Protein AF-A0A914S6N8-F1 (afdb_monomer)

Solvent-accessible surface area (backbone atoms only — not comparable to full-atom values): 3584 Å² total; per-residue (Å²): 112,49,71,70,59,51,47,54,34,45,78,67,61,72,47,84,47,71,66,60,47,50,52,52,55,50,48,26,32,50,48,41,40,72,77,34,58,94,87,40,67,64,22,53,51,29,53,52,53,48,52,53,51,53,53,58,59,69,72,57,84,131

Nearest PDB structures (foldseek):
  4qy4-assembly3_C  TM=9.510E-01  e=9.637E-02  Homo sapiens
  9e30-assembly2_B  TM=9.378E-01  e=1.341E-01  Homo sapiens
  4ns5-assembly1_A  TM=8.738E-01  e=7.906E-02  Homo sapiens
  9e1k-assembly3_C  TM=9.052E-01  e=1.746E-01  Homo sapiens
  4n4h-assembly1_A  TM=8.600E-01  e=1.341E-01  Mus musculus

Organism: Parascaris equorum (NCBI:txid6256)

pLDDT: mean 93.11, std 9.06, range [54.59, 98.38]

Secondary structure (DSSP, 8-state):
--HHHHHHHHHTT---SHHHHHHHHHHHHHHHHHHS-TTSHHHHHHHHHHHHHHHHHHSS--

Radius of gyration: 12.55 Å; Cα contacts (8 Å, |Δi|>4): 40; chains: 1; bounding box: 33×19×32 Å

Foldseek 3Di:
DDPVVLVVCVVVCVQPDPVSSLVVLVVVLVVQLVVDDDPDPSNVVSVVVNVVVVVVVVPDDD

InterPro domains:
  IPR001487 Bromodomain [PF00439] (1-47)
  IPR001487 Bromodomain [PS50014] (1-43)
  IPR036427 Bromodomain-like superfamily [G3DSA:1.20.920.10] (1-61)
  IPR036427 Bromodomain-like superfamily [SSF47370] (1-59)

Structure (mmCIF, N/CA/C/O backbone):
data_AF-A0A914S6N8-F1
#
_entry.id   AF-A0A914S6N8-F1
#
loop_
_atom_site.group_PDB
_atom_site.id
_atom_site.type_symbol
_atom_site.label_atom_id
_atom_site.label_alt_id
_atom_site.label_comp_id
_atom_site.label_asym_id
_atom_site.label_entity_id
_atom_site.label_seq_id
_atom_site.pdbx_PDB_ins_code
_atom_site.Cartn_x
_atom_site.Cartn_y
_atom_site.Cartn_z
_atom_site.occupancy
_atom_site.B_iso_or_equiv
_atom_site.auth_seq_id
_atom_site.auth_comp_id
_atom_site.auth_asym_id
_atom_site.auth_atom_id
_atom_site.pdbx_PDB_model_num
ATOM 1 N N . MET A 1 1 ? 6.922 -2.164 5.320 1.00 93.12 1 MET A N 1
ATOM 2 C CA . MET A 1 1 ? 5.448 -2.053 5.349 1.00 93.12 1 MET A CA 1
ATOM 3 C C . MET A 1 1 ? 4.917 -3.028 4.326 1.00 93.12 1 MET A C 1
ATOM 5 O O . MET A 1 1 ? 5.479 -3.066 3.241 1.00 93.12 1 MET A O 1
ATOM 9 N N . ASP A 1 2 ? 3.900 -3.799 4.678 1.00 97.25 2 ASP A N 1
ATOM 10 C CA . ASP A 1 2 ? 3.266 -4.829 3.852 1.00 97.25 2 ASP A CA 1
ATOM 11 C C . ASP A 1 2 ? 1.786 -4.952 4.263 1.00 97.25 2 ASP A C 1
ATOM 13 O O . ASP A 1 2 ? 1.390 -4.430 5.312 1.00 97.25 2 ASP A O 1
ATOM 17 N N . LEU A 1 3 ? 0.967 -5.631 3.456 1.00 96.94 3 LEU A N 1
ATOM 18 C CA . LEU A 1 3 ? -0.475 -5.744 3.707 1.00 96.94 3 LEU A CA 1
ATOM 19 C C . LEU A 1 3 ? -0.804 -6.483 5.010 1.00 96.94 3 LEU A C 1
ATOM 21 O O . LEU A 1 3 ? -1.751 -6.096 5.694 1.00 96.94 3 LEU A O 1
ATOM 25 N N . ALA A 1 4 ? -0.032 -7.505 5.391 1.00 98.12 4 ALA A N 1
ATOM 26 C CA . ALA A 1 4 ? -0.281 -8.246 6.627 1.00 98.12 4 ALA A CA 1
ATOM 27 C C . ALA A 1 4 ? 0.001 -7.369 7.856 1.00 98.12 4 ALA A C 1
ATOM 29 O O . ALA A 1 4 ? -0.778 -7.357 8.812 1.00 98.12 4 ALA A O 1
ATOM 30 N N . THR A 1 5 ? 1.075 -6.582 7.813 1.00 98.12 5 THR A N 1
ATOM 31 C CA . THR A 1 5 ? 1.389 -5.584 8.838 1.00 98.12 5 THR A CA 1
ATOM 32 C C . THR A 1 5 ? 0.329 -4.481 8.900 1.00 98.12 5 THR A C 1
ATOM 34 O O . THR A 1 5 ? -0.118 -4.142 9.998 1.00 98.12 5 THR A O 1
ATOM 37 N N . LEU A 1 6 ? -0.111 -3.942 7.757 1.00 97.69 6 LEU A N 1
ATOM 38 C CA . LEU A 1 6 ? -1.156 -2.912 7.709 1.00 97.69 6 LEU A CA 1
ATOM 39 C C . LEU A 1 6 ? -2.485 -3.437 8.268 1.00 97.69 6 LEU A C 1
ATOM 41 O O . LEU A 1 6 ? -3.104 -2.768 9.094 1.00 97.69 6 LEU A O 1
ATOM 45 N N . LYS A 1 7 ? -2.875 -4.666 7.906 1.00 97.81 7 LYS A N 1
ATOM 46 C CA . LYS A 1 7 ? -4.056 -5.335 8.462 1.00 97.81 7 LYS A CA 1
ATOM 47 C C . LYS A 1 7 ? -3.975 -5.470 9.983 1.00 97.81 7 LYS A C 1
ATOM 49 O O . LYS A 1 7 ? -4.896 -5.051 10.671 1.00 97.81 7 LYS A O 1
ATOM 54 N N . LYS A 1 8 ? -2.862 -5.979 10.522 1.00 98.38 8 LYS A N 1
ATOM 55 C CA . LYS A 1 8 ? -2.673 -6.093 11.982 1.00 98.38 8 LYS A CA 1
ATOM 56 C C . LYS A 1 8 ? -2.792 -4.741 12.692 1.00 98.38 8 LYS A C 1
ATOM 58 O O . LYS A 1 8 ? -3.261 -4.679 13.821 1.00 98.38 8 LYS A O 1
ATOM 63 N N . GLN A 1 9 ? -2.342 -3.660 12.057 1.00 97.62 9 GLN A N 1
ATOM 64 C CA .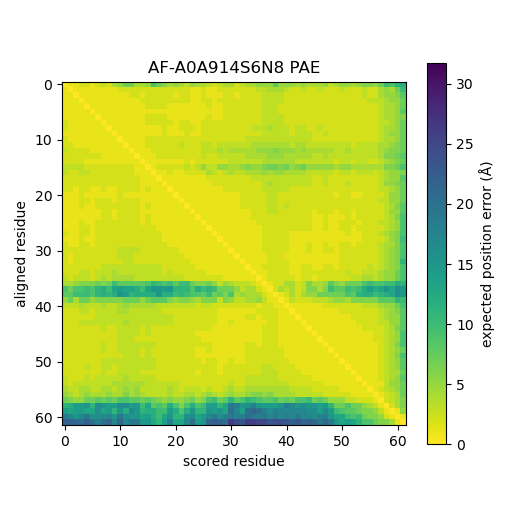 GLN A 1 9 ? -2.426 -2.314 12.628 1.00 97.62 9 GLN A CA 1
ATOM 65 C C . GLN A 1 9 ? -3.847 -1.742 12.586 1.00 97.62 9 GLN A C 1
ATOM 67 O O . GLN A 1 9 ? -4.225 -1.056 13.533 1.00 97.62 9 GLN A O 1
ATOM 72 N N . LEU A 1 10 ? -4.625 -2.046 11.544 1.00 97.44 10 LEU A N 1
ATOM 73 C CA . LEU A 1 10 ? -6.057 -1.735 11.488 1.00 97.44 10 LEU A CA 1
ATOM 74 C C . LEU A 1 10 ? -6.828 -2.495 12.569 1.00 97.44 10 LEU A C 1
ATOM 76 O O . LEU A 1 10 ? -7.530 -1.875 13.359 1.00 97.44 10 LEU A O 1
ATOM 80 N N . ASP A 1 11 ? -6.627 -3.813 12.657 1.00 98.00 11 ASP A N 1
ATOM 81 C CA . A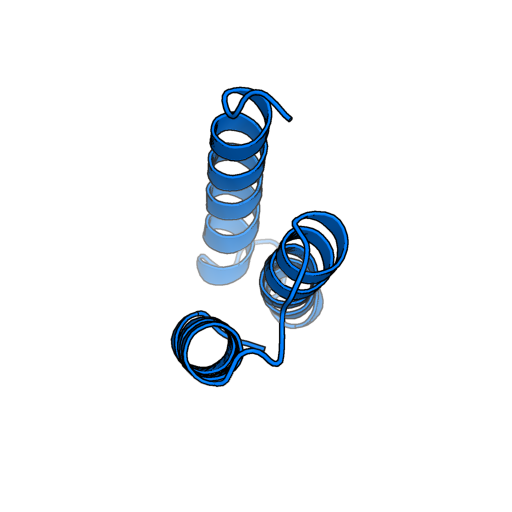SP A 1 11 ? -7.299 -4.670 13.643 1.00 98.00 11 ASP A CA 1
ATOM 82 C C . ASP A 1 11 ? -6.983 -4.231 15.088 1.00 98.00 11 ASP A C 1
ATOM 84 O O . ASP A 1 11 ? -7.816 -4.346 15.981 1.00 98.00 11 ASP A O 1
ATOM 88 N N . ALA A 1 12 ? -5.782 -3.690 15.319 1.00 97.69 12 ALA A N 1
ATOM 89 C CA . ALA A 1 12 ? -5.349 -3.159 16.611 1.00 97.69 12 ALA A CA 1
ATOM 90 C C . ALA A 1 12 ? -5.768 -1.696 16.870 1.00 97.69 12 ALA A C 1
ATOM 92 O O . ALA A 1 12 ? -5.313 -1.113 17.854 1.00 97.69 12 ALA A O 1
ATOM 93 N N . GLY A 1 13 ? -6.544 -1.066 15.980 1.00 96.88 13 GLY A N 1
ATOM 94 C CA . GLY A 1 13 ? -6.970 0.333 16.112 1.00 96.88 13 GLY A CA 1
ATOM 95 C C . GLY A 1 13 ? -5.833 1.360 16.024 1.00 96.88 13 GLY A C 1
ATOM 96 O O . GLY A 1 13 ? -5.997 2.496 16.454 1.00 96.88 13 GLY A O 1
ATOM 97 N N . LYS A 1 14 ? -4.662 0.984 15.488 1.00 97.25 14 LYS A N 1
ATOM 98 C CA . LYS A 1 14 ? -3.493 1.878 15.339 1.00 97.25 14 LYS A CA 1
ATOM 99 C C . LYS A 1 14 ? -3.561 2.759 14.094 1.00 97.25 14 LYS A C 1
ATOM 101 O O . LYS A 1 14 ? -2.808 3.722 13.988 1.00 97.25 14 LYS A O 1
ATOM 106 N N . VAL A 1 15 ? -4.402 2.392 13.132 1.00 97.31 15 VAL A N 1
ATOM 107 C CA . VAL A 1 15 ? -4.713 3.191 11.945 1.00 97.31 15 VAL A CA 1
ATOM 108 C C . VAL A 1 15 ? -6.171 3.594 12.076 1.00 97.31 15 VAL A C 1
ATOM 110 O O . VAL A 1 15 ? -7.055 2.757 11.923 1.00 97.31 15 VAL A O 1
ATOM 113 N N . THR A 1 16 ? -6.402 4.853 12.437 1.00 94.50 16 THR A N 1
ATOM 114 C CA . THR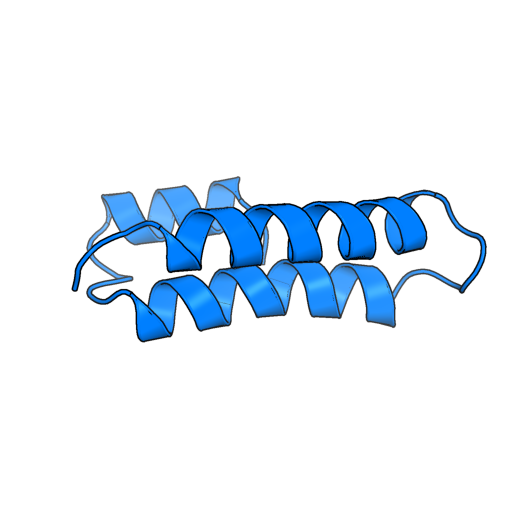 A 1 16 ? -7.716 5.351 12.874 1.00 94.50 16 THR A CA 1
ATOM 115 C C . THR A 1 16 ? -8.431 6.190 11.826 1.00 94.50 16 THR A C 1
ATOM 117 O O . THR A 1 16 ? -9.607 6.494 11.992 1.00 94.50 16 THR A O 1
ATOM 120 N N . ASP A 1 17 ? -7.741 6.576 10.754 1.00 94.06 17 ASP A N 1
ATOM 121 C CA . ASP A 1 17 ? -8.307 7.392 9.688 1.00 94.06 17 ASP A CA 1
ATOM 122 C C . ASP A 1 17 ? -7.785 6.982 8.303 1.00 94.06 17 ASP A C 1
ATOM 124 O O . ASP A 1 17 ? -6.778 6.278 8.141 1.00 94.06 17 ASP A O 1
ATOM 128 N N . MET A 1 18 ? -8.504 7.442 7.278 1.00 92.50 18 MET A N 1
ATOM 129 C CA . MET A 1 18 ? -8.218 7.116 5.883 1.00 92.50 18 MET A CA 1
ATOM 130 C C . MET A 1 18 ? -6.937 7.765 5.350 1.00 92.50 18 MET A C 1
ATOM 132 O O . MET A 1 18 ? -6.390 7.278 4.358 1.00 92.50 18 MET A O 1
ATOM 136 N N . ILE A 1 19 ? -6.447 8.843 5.969 1.00 93.56 19 ILE A N 1
ATOM 137 C CA .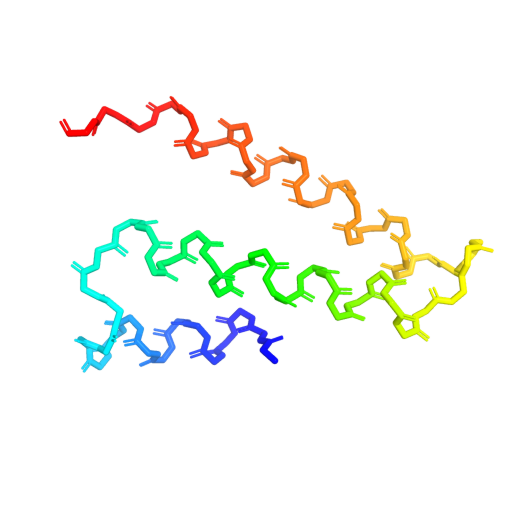 ILE A 1 19 ? -5.206 9.511 5.562 1.00 93.56 19 ILE A CA 1
ATOM 138 C C . ILE A 1 19 ? -4.017 8.645 5.979 1.00 93.56 19 ILE A C 1
ATOM 140 O O . ILE A 1 19 ? -3.158 8.336 5.150 1.00 93.56 19 ILE A O 1
ATOM 144 N N . GLU A 1 20 ? -3.995 8.177 7.226 1.00 95.06 20 GLU A N 1
ATOM 145 C CA . GLU A 1 20 ? -2.949 7.299 7.741 1.00 95.06 20 GLU A CA 1
ATOM 146 C C . GLU A 1 20 ? -2.970 5.932 7.045 1.00 95.06 20 GLU A C 1
ATOM 148 O O . GLU A 1 20 ? -1.909 5.398 6.699 1.00 95.06 20 GLU A O 1
ATOM 153 N N . PHE A 1 21 ? -4.160 5.396 6.747 1.00 95.44 21 PHE A N 1
ATOM 154 C CA . PHE A 1 21 ? -4.297 4.194 5.921 1.00 95.44 21 PHE A CA 1
ATOM 155 C C . PHE A 1 21 ? -3.653 4.386 4.539 1.00 95.44 21 PHE A C 1
ATOM 157 O O . PHE A 1 21 ? -2.776 3.606 4.151 1.00 95.44 21 PHE A O 1
ATOM 164 N N . LYS A 1 22 ? -4.025 5.461 3.823 1.00 94.75 22 LYS A N 1
ATOM 165 C CA . LYS A 1 22 ? -3.464 5.806 2.504 1.00 94.75 22 LYS A CA 1
ATOM 166 C C . LYS A 1 22 ? -1.947 5.949 2.562 1.00 94.75 22 LYS A C 1
ATOM 168 O O . LYS A 1 22 ? -1.249 5.384 1.723 1.00 94.75 22 LYS A O 1
ATOM 173 N N . ARG A 1 23 ? -1.418 6.649 3.568 1.00 95.38 23 ARG A N 1
ATOM 174 C CA . ARG A 1 23 ? 0.024 6.869 3.730 1.00 95.38 23 ARG A CA 1
ATOM 175 C C . ARG A 1 23 ? 0.790 5.555 3.889 1.00 95.38 23 ARG A C 1
ATOM 177 O O . ARG A 1 23 ? 1.818 5.367 3.241 1.00 95.38 23 ARG A O 1
ATOM 184 N N . ARG A 1 24 ? 0.300 4.631 4.723 1.00 97.19 24 ARG A N 1
ATOM 185 C CA . ARG A 1 24 ? 0.946 3.322 4.937 1.00 97.19 24 ARG A CA 1
ATOM 186 C C . ARG A 1 24 ? 0.876 2.437 3.701 1.00 97.19 24 ARG A C 1
ATOM 188 O O . ARG A 1 24 ? 1.868 1.790 3.365 1.00 97.19 24 ARG A O 1
ATOM 195 N N . LEU A 1 25 ? -0.262 2.443 3.014 1.00 96.44 25 LEU A N 1
ATOM 196 C CA . LEU A 1 25 ? -0.441 1.700 1.773 1.00 96.44 25 LEU A CA 1
ATOM 197 C C . LEU A 1 25 ? 0.516 2.202 0.681 1.00 96.44 25 LEU A C 1
ATOM 199 O O . LEU A 1 25 ? 1.233 1.411 0.074 1.00 96.44 25 LEU A O 1
ATOM 203 N N . LEU A 1 26 ? 0.612 3.520 0.492 1.00 96.19 26 LEU A N 1
ATOM 204 C CA . LEU A 1 26 ? 1.544 4.110 -0.470 1.00 96.19 26 LEU A CA 1
ATOM 205 C C . LEU A 1 26 ? 3.008 3.878 -0.088 1.00 96.19 26 LEU A C 1
ATOM 207 O O . LEU A 1 26 ? 3.825 3.632 -0.968 1.00 96.19 26 LEU A O 1
ATOM 211 N N . LEU A 1 27 ? 3.346 3.876 1.205 1.00 97.81 27 LEU A N 1
ATOM 212 C CA . LEU A 1 27 ? 4.697 3.551 1.667 1.00 97.81 27 LEU A CA 1
ATOM 213 C C . LEU A 1 27 ? 5.105 2.111 1.311 1.00 97.81 27 LEU A C 1
ATOM 215 O O . LEU A 1 27 ? 6.266 1.867 0.987 1.00 97.81 27 LEU A O 1
ATOM 219 N N . MET A 1 28 ? 4.180 1.149 1.364 1.00 97.88 28 MET A N 1
ATOM 220 C CA . MET A 1 28 ? 4.445 -0.225 0.917 1.00 97.88 28 MET A CA 1
ATOM 221 C C . MET A 1 28 ? 4.850 -0.252 -0.561 1.00 97.88 28 MET A C 1
ATOM 223 O O . MET A 1 28 ? 5.903 -0.800 -0.891 1.00 97.88 28 MET A O 1
ATOM 227 N N . PHE A 1 29 ? 4.060 0.384 -1.430 1.00 98.06 29 PHE A N 1
ATOM 228 C CA . PHE A 1 29 ? 4.354 0.445 -2.863 1.00 98.06 29 PHE A CA 1
ATOM 229 C C . PHE A 1 29 ? 5.629 1.237 -3.164 1.00 98.06 29 PHE A C 1
ATOM 231 O O . PHE A 1 29 ? 6.461 0.779 -3.941 1.00 98.06 29 PHE A O 1
ATOM 238 N N . ALA A 1 30 ? 5.833 2.382 -2.506 1.00 97.12 30 ALA A N 1
ATOM 239 C CA . ALA A 1 30 ? 7.023 3.210 -2.684 1.00 97.12 30 ALA A CA 1
ATOM 240 C C . ALA A 1 30 ? 8.306 2.447 -2.333 1.00 97.12 30 ALA A C 1
ATOM 242 O O . ALA A 1 30 ? 9.273 2.508 -3.088 1.00 97.12 30 ALA A O 1
ATOM 243 N N . ASN A 1 31 ? 8.302 1.668 -1.245 1.00 97.69 31 ASN A N 1
ATOM 2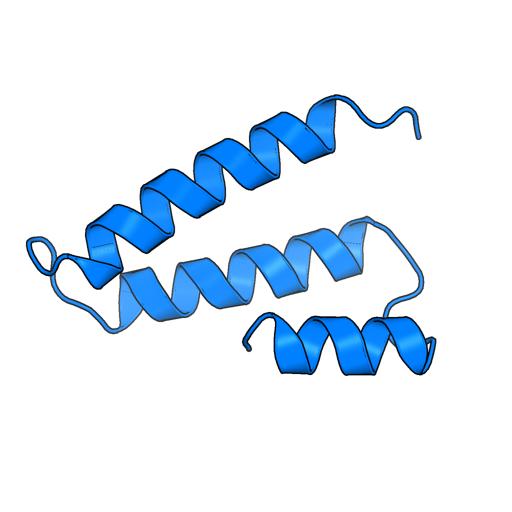44 C CA . ASN A 1 31 ? 9.435 0.806 -0.912 1.00 97.69 31 ASN A CA 1
ATOM 245 C C . ASN A 1 31 ? 9.680 -0.230 -2.020 1.00 97.69 31 ASN A C 1
ATOM 247 O O . ASN A 1 31 ? 10.806 -0.368 -2.487 1.00 97.69 31 ASN A O 1
ATOM 251 N N . ALA A 1 32 ? 8.639 -0.920 -2.494 1.00 97.25 32 ALA A N 1
ATOM 252 C CA . ALA A 1 32 ? 8.789 -1.906 -3.563 1.00 97.25 32 ALA A CA 1
ATOM 253 C C . ALA A 1 32 ? 9.355 -1.287 -4.857 1.00 97.25 32 ALA A C 1
ATOM 255 O O . ALA A 1 32 ? 10.249 -1.868 -5.467 1.00 97.25 32 ALA A O 1
ATOM 256 N N . VAL A 1 33 ? 8.910 -0.089 -5.239 1.00 97.00 33 VAL A N 1
ATOM 257 C CA . VAL A 1 33 ? 9.433 0.624 -6.416 1.00 97.00 33 VAL A CA 1
ATOM 258 C C . VAL A 1 33 ? 10.868 1.116 -6.203 1.00 97.00 33 VAL A C 1
ATOM 260 O O . VAL A 1 33 ? 11.666 1.050 -7.132 1.00 97.00 33 VAL A O 1
ATOM 263 N N . MET A 1 34 ? 11.212 1.597 -5.006 1.00 96.81 34 MET A N 1
ATOM 264 C CA . MET A 1 34 ? 12.544 2.139 -4.709 1.00 96.81 34 MET A CA 1
ATOM 265 C C . MET A 1 34 ? 13.623 1.050 -4.645 1.00 96.81 34 MET A C 1
ATOM 267 O O . MET A 1 34 ? 14.740 1.274 -5.101 1.00 96.81 34 MET A O 1
ATOM 271 N N . PHE A 1 35 ? 13.306 -0.117 -4.074 1.00 96.88 35 PHE A N 1
ATOM 272 C CA . PHE A 1 35 ? 14.277 -1.202 -3.891 1.00 96.88 35 PHE A CA 1
ATOM 273 C C . PHE A 1 35 ? 14.455 -2.085 -5.132 1.00 96.88 35 PHE A C 1
ATOM 275 O O . PHE A 1 35 ? 15.520 -2.674 -5.300 1.00 96.88 35 PHE A O 1
ATOM 282 N N . ASN A 1 36 ? 13.440 -2.200 -5.993 1.00 96.19 36 ASN A N 1
ATOM 283 C CA . ASN A 1 36 ? 13.497 -3.064 -7.173 1.00 96.19 36 ASN A CA 1
ATOM 284 C C . ASN A 1 36 ? 13.767 -2.239 -8.434 1.00 96.19 36 ASN A C 1
ATOM 286 O O . ASN A 1 36 ? 13.070 -1.259 -8.691 1.00 96.19 36 ASN A O 1
ATOM 290 N N . SER A 1 37 ? 14.741 -2.653 -9.247 1.00 91.31 37 SER A N 1
ATOM 291 C CA . SER A 1 37 ? 15.117 -1.955 -10.482 1.00 91.31 37 SER A CA 1
ATOM 292 C C . SER A 1 37 ? 13.963 -1.853 -11.483 1.00 91.31 37 SER A C 1
ATOM 294 O O . SER A 1 37 ? 13.084 -2.715 -11.559 1.00 91.31 37 SER A O 1
ATOM 296 N N . THR A 1 38 ? 13.996 -0.808 -12.308 1.00 75.38 38 THR A N 1
ATOM 297 C CA . THR A 1 38 ? 13.087 -0.646 -13.446 1.00 75.38 38 THR A CA 1
ATOM 298 C C . THR A 1 38 ? 13.299 -1.795 -14.434 1.00 75.38 38 THR A C 1
ATOM 300 O O . THR A 1 38 ? 14.387 -1.924 -14.988 1.00 75.38 38 THR A O 1
ATOM 303 N N . GLY A 1 39 ? 12.281 -2.638 -14.617 1.00 82.38 39 GLY A N 1
ATOM 304 C CA . GLY A 1 39 ? 12.352 -3.867 -15.418 1.00 82.38 39 GLY A CA 1
ATOM 305 C C . GLY A 1 39 ? 12.187 -5.155 -14.607 1.00 82.38 39 GLY A C 1
ATOM 306 O O . GLY A 1 39 ? 11.922 -6.195 -15.194 1.00 82.38 39 GLY A O 1
ATOM 307 N N . HIS A 1 40 ? 12.285 -5.094 -13.274 1.00 94.12 40 HIS A N 1
ATOM 308 C CA . HIS A 1 40 ? 11.915 -6.219 -12.417 1.00 94.12 40 HIS A CA 1
ATOM 309 C C . HIS A 1 40 ? 10.391 -6.279 -12.253 1.00 94.12 40 HIS A C 1
ATOM 311 O O . HIS A 1 40 ? 9.766 -5.255 -11.970 1.00 94.12 40 HIS A O 1
ATOM 317 N N . ASP A 1 41 ? 9.798 -7.470 -12.341 1.00 96.69 41 ASP A N 1
ATOM 318 C CA . ASP A 1 41 ? 8.341 -7.664 -12.268 1.00 96.69 41 ASP A CA 1
ATOM 319 C C . ASP A 1 41 ? 7.720 -7.022 -11.023 1.00 96.69 41 ASP A C 1
ATOM 321 O O . ASP A 1 41 ? 6.718 -6.322 -11.105 1.00 96.69 41 ASP A O 1
ATOM 325 N N . VAL A 1 42 ? 8.380 -7.155 -9.868 1.00 96.50 42 VAL A N 1
ATOM 326 C CA . VAL A 1 42 ? 7.938 -6.527 -8.607 1.00 96.50 42 VAL A CA 1
ATOM 327 C C . VAL A 1 42 ? 7.829 -5.001 -8.713 1.00 96.50 42 VAL A C 1
ATOM 329 O O . VAL A 1 42 ? 6.917 -4.418 -8.130 1.00 96.50 42 VAL A O 1
ATOM 332 N N . ASN A 1 43 ? 8.724 -4.338 -9.454 1.00 97.38 43 ASN A N 1
ATOM 333 C CA . ASN A 1 43 ? 8.638 -2.892 -9.672 1.00 97.38 43 ASN A CA 1
ATOM 334 C C . ASN A 1 43 ? 7.382 -2.538 -10.485 1.00 97.38 43 ASN A C 1
ATOM 336 O O . ASN A 1 43 ? 6.682 -1.584 -10.144 1.00 97.38 43 ASN A O 1
ATOM 340 N N . ASN A 1 44 ? 7.086 -3.324 -11.524 1.00 97.06 44 ASN A N 1
ATOM 341 C CA . ASN A 1 44 ? 5.926 -3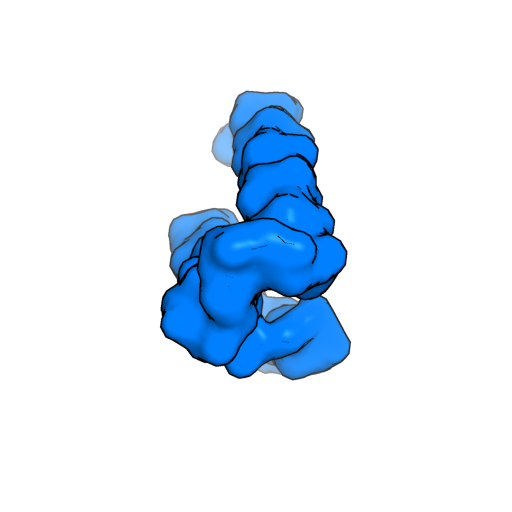.120 -12.391 1.00 97.06 44 ASN A CA 1
ATOM 342 C C . ASN A 1 44 ? 4.620 -3.395 -11.634 1.00 97.06 44 ASN A C 1
ATOM 344 O O . ASN A 1 44 ? 3.770 -2.509 -11.546 1.00 97.06 44 ASN A O 1
ATOM 348 N N . TYR A 1 45 ? 4.519 -4.546 -10.966 1.00 97.31 45 TYR A N 1
ATOM 349 C CA . TYR A 1 45 ? 3.348 -4.908 -10.168 1.00 97.31 45 TYR A CA 1
ATOM 350 C C . TYR A 1 45 ? 3.080 -3.902 -9.046 1.00 97.31 45 TYR A C 1
ATOM 352 O O . TYR A 1 45 ? 1.933 -3.541 -8.805 1.00 97.31 45 TYR A O 1
ATOM 360 N N . ALA A 1 46 ? 4.118 -3.377 -8.385 1.00 97.56 46 ALA A N 1
ATOM 361 C 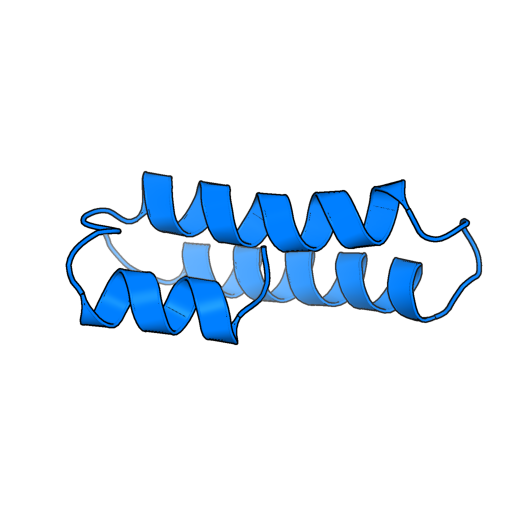CA . ALA A 1 46 ? 3.932 -2.363 -7.349 1.00 97.56 46 ALA A CA 1
ATOM 362 C C . ALA A 1 46 ? 3.299 -1.069 -7.890 1.00 97.56 46 ALA A C 1
ATOM 364 O O . ALA A 1 46 ? 2.502 -0.447 -7.187 1.00 97.56 46 ALA A O 1
ATOM 365 N N . LYS A 1 47 ? 3.627 -0.662 -9.123 1.00 96.94 47 LYS A N 1
ATOM 366 C CA . LYS A 1 47 ? 3.033 0.520 -9.769 1.00 96.94 47 LYS A CA 1
ATOM 367 C C . LYS A 1 47 ? 1.584 0.270 -10.180 1.00 96.94 47 LYS A C 1
ATOM 369 O O . LYS A 1 47 ? 0.737 1.121 -9.918 1.00 96.94 47 LYS A O 1
ATOM 374 N N . GLU A 1 48 ? 1.306 -0.885 -10.780 1.00 97.19 48 GLU A N 1
ATOM 375 C CA . GLU A 1 48 ? -0.044 -1.285 -11.201 1.00 97.19 48 GLU A CA 1
ATOM 376 C C . GLU A 1 48 ? -0.986 -1.386 -9.997 1.00 97.19 48 GLU A C 1
ATOM 378 O O . GLU A 1 48 ? -2.004 -0.697 -9.933 1.00 97.19 48 GLU A O 1
ATOM 383 N N . MET A 1 49 ? -0.578 -2.127 -8.965 1.00 96.88 49 MET A N 1
ATOM 384 C CA . MET A 1 49 ? -1.359 -2.269 -7.737 1.00 96.88 49 MET A CA 1
ATOM 385 C C . MET A 1 49 ? -1.577 -0.932 -7.017 1.00 96.88 49 MET A C 1
ATOM 387 O O . MET A 1 49 ? -2.637 -0.717 -6.426 1.00 96.88 49 MET A O 1
ATOM 391 N N . ALA A 1 50 ? -0.599 -0.017 -7.052 1.00 96.19 50 ALA A N 1
ATOM 392 C CA . ALA A 1 50 ? -0.765 1.316 -6.479 1.00 96.19 50 ALA A CA 1
ATOM 393 C C . ALA A 1 50 ? -1.839 2.130 -7.216 1.00 96.19 50 ALA A C 1
ATOM 395 O O . ALA A 1 50 ? -2.640 2.809 -6.567 1.00 96.19 50 ALA A O 1
ATOM 396 N N . ALA A 1 51 ? -1.875 2.056 -8.549 1.00 96.00 51 ALA A N 1
ATOM 397 C CA . ALA A 1 51 ? -2.876 2.739 -9.361 1.00 96.00 51 ALA A CA 1
ATOM 398 C C . ALA A 1 51 ? -4.289 2.200 -9.083 1.00 96.00 51 ALA A C 1
ATOM 400 O O . ALA A 1 51 ? -5.199 2.986 -8.796 1.00 96.00 51 ALA A O 1
ATOM 401 N N . ASP A 1 52 ? -4.451 0.876 -9.065 1.00 95.69 52 ASP A N 1
ATOM 402 C CA . ASP A 1 52 ? -5.734 0.214 -8.796 1.00 95.69 52 ASP A CA 1
ATOM 403 C C . ASP A 1 52 ? -6.252 0.511 -7.384 1.00 95.69 52 ASP A C 1
ATOM 405 O O . ASP A 1 52 ? -7.432 0.834 -7.184 1.00 95.69 52 ASP A O 1
ATOM 409 N N 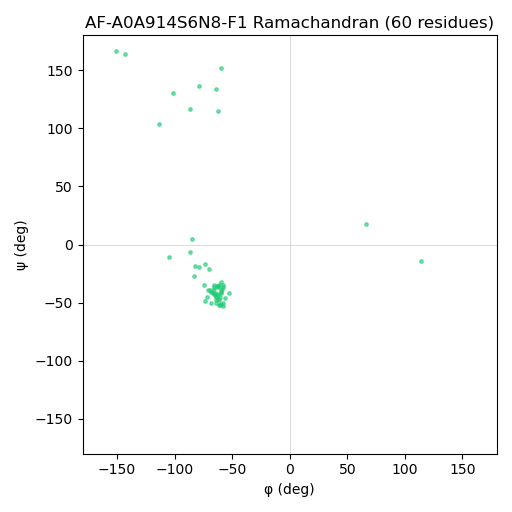. ALA A 1 53 ? -5.362 0.476 -6.389 1.00 94.19 53 ALA A N 1
ATOM 410 C CA . ALA A 1 53 ? -5.710 0.799 -5.012 1.00 94.19 53 ALA A CA 1
ATOM 411 C C . ALA A 1 53 ? -6.156 2.262 -4.862 1.00 94.19 53 ALA A C 1
ATOM 413 O O . ALA A 1 53 ? -7.165 2.543 -4.214 1.00 94.19 53 ALA A O 1
ATOM 414 N N . LEU A 1 54 ? -5.440 3.210 -5.478 1.00 92.12 54 LEU A N 1
ATOM 415 C CA . LEU A 1 54 ? -5.813 4.627 -5.446 1.00 92.12 54 LEU A CA 1
ATOM 416 C C . LEU A 1 54 ? -7.131 4.900 -6.172 1.00 92.12 54 LEU A C 1
ATOM 418 O O . LEU A 1 54 ? -7.900 5.743 -5.712 1.00 92.12 54 LEU A O 1
ATOM 422 N N . SER A 1 55 ? -7.397 4.198 -7.275 1.00 92.50 55 SER A N 1
ATOM 423 C CA . SER A 1 55 ? -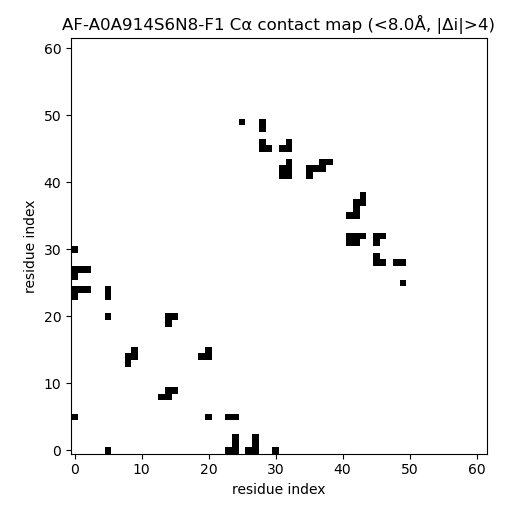8.681 4.263 -7.974 1.00 92.50 55 SER A CA 1
ATOM 424 C C . SER A 1 55 ? -9.817 3.818 -7.052 1.00 92.50 55 SER A C 1
ATOM 426 O O . SER A 1 55 ? -10.746 4.584 -6.803 1.00 92.50 55 SER A O 1
ATOM 428 N N . SER A 1 56 ? -9.671 2.645 -6.431 1.00 89.62 56 SER A N 1
ATOM 429 C CA . SER A 1 56 ? -10.657 2.074 -5.503 1.00 89.62 56 SER A CA 1
ATOM 430 C C . SER A 1 56 ? -10.942 2.993 -4.308 1.00 89.62 56 SER A C 1
ATOM 432 O O . SER A 1 56 ? -12.083 3.152 -3.883 1.00 89.62 56 SER A O 1
ATOM 434 N N . LEU A 1 57 ? -9.911 3.666 -3.795 1.00 87.81 57 LEU A N 1
ATOM 435 C CA . LEU A 1 57 ? -10.026 4.592 -2.667 1.00 87.81 57 LEU A CA 1
ATOM 436 C C . LEU A 1 57 ? -10.692 5.933 -3.001 1.00 87.81 57 LEU A C 1
ATOM 438 O O . LEU A 1 57 ? -11.084 6.643 -2.074 1.00 87.81 57 LEU A O 1
ATOM 442 N N . LYS A 1 58 ? -10.800 6.311 -4.281 1.00 81.38 58 LYS A N 1
ATOM 443 C CA . LYS A 1 58 ? -11.554 7.504 -4.709 1.00 81.38 58 LYS A CA 1
ATOM 444 C C . LYS A 1 58 ? -13.062 7.262 -4.742 1.00 81.38 58 LYS A C 1
ATOM 446 O O . LYS A 1 58 ? -13.816 8.227 -4.732 1.00 81.38 58 LYS A O 1
ATOM 451 N N . VAL A 1 59 ? -13.492 6.000 -4.782 1.00 74.62 59 VAL A N 1
ATOM 452 C CA . VAL A 1 59 ? -14.911 5.617 -4.876 1.00 74.62 59 VAL A CA 1
ATOM 453 C C . VAL A 1 59 ? -15.588 5.541 -3.498 1.00 74.62 59 VAL A C 1
ATOM 455 O O . VAL A 1 59 ? -16.798 5.360 -3.420 1.00 74.62 59 VAL A O 1
ATOM 458 N N . ILE A 1 60 ? -14.832 5.689 -2.404 1.00 66.88 60 ILE A N 1
ATOM 459 C CA . ILE A 1 60 ? -15.361 5.657 -1.035 1.00 66.88 60 ILE A CA 1
ATOM 460 C C . ILE A 1 60 ? -15.833 7.074 -0.657 1.00 66.88 60 ILE A C 1
ATOM 462 O O . ILE A 1 60 ? -14.989 7.975 -0.602 1.00 66.88 60 ILE A O 1
ATOM 466 N N . PRO A 1 61 ? -17.137 7.297 -0.395 1.00 57.44 61 PRO A N 1
ATOM 467 C CA . PRO A 1 61 ? -17.606 8.570 0.141 1.00 57.44 61 PRO A CA 1
ATOM 468 C C . PRO A 1 61 ? -17.017 8.787 1.543 1.00 57.44 61 PRO A C 1
ATOM 470 O O . PRO A 1 61 ? -16.985 7.852 2.344 1.00 57.44 61 PRO A O 1
ATOM 473 N N . LEU A 1 62 ? -16.502 9.998 1.790 1.00 54.59 62 LEU A N 1
ATOM 474 C CA . LEU A 1 62 ? -15.942 10.429 3.079 1.00 54.59 62 LEU A CA 1
ATOM 475 C C . LEU A 1 62 ? -17.025 10.570 4.152 1.00 54.59 62 LEU A C 1
ATOM 477 O O . LEU A 1 62 ? -18.117 11.075 3.808 1.00 54.59 62 LEU A O 1
#

Mean predicted aligned error: 3.37 Å

Sequence (62 aa):
MDLATLKKQLDAGKVTDMIEFKRRLLLMFANAVMFNSTGHDVNNYAKEMAADALSSLKVIPL